Protein AF-K2F471-F1 (afdb_monomer)

Solvent-accessible surface area (backbone atoms only — not comparable to full-atom values): 4822 Å² total; per-residue (Å²): 136,90,86,86,85,83,84,87,84,67,97,45,88,61,49,75,47,73,93,54,98,52,44,34,41,35,51,83,60,37,36,29,53,55,95,46,74,43,40,52,69,54,63,75,68,56,49,68,72,62,39,29,72,74,55,38,68,62,38,39,54,51,43,74,75,42,47,67,64,54,34,43,76,70,72,76,103

Foldseek 3Di:
DDDDDDDDDAPDDWDWDDPDPWTWIATLFWIDTHPDIDGLVVLVVDDLVNQCVVPHPVSSVVCVVCVVVVSVVNVND

Radius of gyration: 12.96 Å; Cα contacts (8 Å, |Δi|>4): 77; chains: 1; bounding box: 28×33×31 Å

Structure (mmCIF, N/CA/C/O backbone):
data_AF-K2F471-F1
#
_entry.id   AF-K2F471-F1
#
loop_
_atom_site.group_PDB
_atom_site.id
_atom_site.type_symbol
_atom_site.label_atom_id
_atom_site.label_alt_id
_atom_site.label_comp_id
_atom_site.label_asym_id
_atom_site.label_entity_id
_atom_site.label_seq_id
_atom_site.pdbx_PDB_ins_code
_atom_site.Cartn_x
_atom_site.Cartn_y
_atom_site.Cartn_z
_atom_site.occupancy
_atom_site.B_iso_or_equiv
_atom_site.auth_seq_id
_atom_site.auth_comp_id
_atom_site.auth_asym_id
_atom_site.auth_atom_id
_atom_site.pdbx_PDB_model_num
ATOM 1 N N . ASP A 1 1 ? 10.153 -21.603 11.280 1.00 48.31 1 ASP A N 1
ATOM 2 C CA . ASP A 1 1 ? 8.677 -21.603 11.360 1.00 48.31 1 ASP A CA 1
ATOM 3 C C . ASP A 1 1 ? 8.202 -20.350 12.069 1.00 48.31 1 ASP A C 1
ATOM 5 O O . ASP A 1 1 ? 8.678 -20.077 13.165 1.00 48.31 1 ASP A O 1
ATOM 9 N N . ALA A 1 2 ? 7.311 -19.572 11.452 1.00 60.50 2 ALA A N 1
ATOM 10 C CA . ALA A 1 2 ? 6.643 -18.458 12.123 1.00 60.50 2 ALA A CA 1
ATOM 11 C C . ALA A 1 2 ? 5.261 -18.936 12.589 1.00 60.50 2 ALA A C 1
ATOM 13 O O . ALA A 1 2 ? 4.439 -19.349 11.774 1.00 60.50 2 ALA A O 1
ATOM 14 N N . ARG A 1 3 ? 5.023 -18.922 13.903 1.00 69.81 3 ARG A N 1
ATOM 15 C CA . ARG A 1 3 ? 3.721 -19.212 14.516 1.00 69.81 3 ARG A CA 1
ATOM 16 C C . ARG A 1 3 ? 3.227 -17.948 15.204 1.00 69.81 3 ARG A C 1
ATOM 18 O O . ARG A 1 3 ? 3.936 -17.394 16.037 1.00 69.81 3 ARG A O 1
ATOM 25 N N . VAL A 1 4 ? 2.016 -17.526 14.867 1.00 73.44 4 VAL A N 1
ATOM 26 C CA . VAL A 1 4 ? 1.283 -16.451 15.547 1.00 73.44 4 VAL A CA 1
ATOM 27 C C . VAL A 1 4 ? -0.044 -17.017 16.043 1.00 73.44 4 VAL A C 1
ATOM 29 O O . VAL A 1 4 ? -0.667 -17.821 15.354 1.00 73.44 4 VAL A O 1
ATOM 32 N N . TYR A 1 5 ? -0.433 -16.651 17.262 1.00 69.12 5 TYR A N 1
ATOM 33 C CA . TYR A 1 5 ? -1.644 -17.116 17.939 1.00 69.12 5 TYR A CA 1
ATOM 34 C C . TYR A 1 5 ? -2.370 -15.926 18.580 1.00 69.12 5 TYR A C 1
ATOM 36 O O . TYR A 1 5 ? -1.724 -14.959 18.982 1.00 69.12 5 TYR A O 1
ATOM 44 N N . GLY A 1 6 ? -3.699 -16.015 18.684 1.00 81.44 6 GLY A N 1
ATOM 45 C CA . GLY A 1 6 ? -4.576 -14.978 19.243 1.00 81.44 6 GLY A CA 1
ATOM 46 C C . GLY A 1 6 ? -5.542 -14.378 18.217 1.00 81.44 6 GLY A C 1
ATOM 47 O O . GLY A 1 6 ? -5.432 -14.640 17.019 1.00 81.44 6 GLY A O 1
ATOM 48 N N . ASP A 1 7 ? -6.482 -13.566 18.702 1.00 77.94 7 ASP A N 1
ATOM 49 C CA . ASP A 1 7 ? -7.455 -12.864 17.863 1.00 77.94 7 ASP A CA 1
ATOM 50 C C . ASP A 1 7 ? -6.873 -11.534 17.371 1.00 77.94 7 ASP A C 1
ATOM 52 O O . ASP A 1 7 ? -6.565 -10.638 18.160 1.00 77.94 7 ASP A O 1
ATOM 56 N N . ALA A 1 8 ? -6.752 -11.379 16.053 1.00 73.25 8 ALA A N 1
ATOM 57 C CA . ALA A 1 8 ? -6.454 -10.089 15.443 1.00 73.25 8 ALA A CA 1
ATOM 58 C C . ALA A 1 8 ? -7.744 -9.261 15.378 1.00 73.25 8 ALA A C 1
ATOM 60 O O . ALA A 1 8 ? -8.563 -9.434 14.476 1.00 73.25 8 ALA A O 1
ATOM 61 N N . GLN A 1 9 ? -7.939 -8.381 16.359 1.00 78.31 9 GLN A N 1
ATOM 62 C CA . GLN A 1 9 ? -9.088 -7.482 16.387 1.00 78.31 9 GLN A CA 1
ATOM 63 C C . GLN A 1 9 ? -8.794 -6.210 15.594 1.00 78.31 9 GLN A C 1
ATOM 65 O O . GLN A 1 9 ? -7.809 -5.518 15.841 1.00 78.31 9 GLN A O 1
ATOM 70 N N . VAL A 1 10 ? -9.683 -5.904 14.657 1.00 77.50 10 VAL A N 1
ATOM 71 C CA . VAL A 1 10 ? -9.717 -4.655 13.893 1.00 77.50 10 VAL A CA 1
ATOM 72 C C . VAL A 1 10 ? -11.000 -3.921 14.248 1.00 77.50 10 VAL A C 1
ATOM 74 O O . VAL A 1 10 ? -12.055 -4.538 14.403 1.00 77.50 10 VAL A O 1
ATOM 77 N N . SER A 1 11 ? -10.918 -2.603 14.412 1.00 84.25 11 SER A N 1
ATOM 78 C CA . SER A 1 11 ? -12.072 -1.789 14.825 1.00 84.25 11 SER A CA 1
ATOM 79 C C . SER A 1 11 ? -13.011 -1.477 13.660 1.00 84.25 11 SER A C 1
ATOM 81 O O . SER A 1 11 ? -14.163 -1.094 13.861 1.00 84.25 11 SER A O 1
ATOM 83 N N . THR A 1 12 ? -12.529 -1.676 12.433 1.00 86.19 12 THR A N 1
ATOM 84 C CA . THR A 1 12 ? -13.280 -1.476 11.194 1.00 86.19 12 THR A CA 1
ATOM 85 C C . THR A 1 12 ? -13.221 -2.721 10.325 1.00 86.19 12 THR A C 1
ATOM 87 O O . THR A 1 12 ? -12.207 -3.419 10.319 1.00 86.19 12 THR A O 1
ATOM 90 N N . THR A 1 13 ? -14.278 -2.973 9.545 1.00 91.88 13 THR A N 1
ATOM 91 C CA . THR A 1 13 ? -14.265 -4.044 8.539 1.00 91.88 13 THR A CA 1
ATOM 92 C C . THR A 1 13 ? -13.135 -3.794 7.533 1.00 91.88 13 THR A C 1
ATOM 94 O O . THR A 1 13 ? -13.133 -2.736 6.899 1.00 91.88 13 THR A O 1
ATOM 97 N N . PRO A 1 14 ? -12.179 -4.725 7.370 1.00 94.00 14 PRO A N 1
ATOM 98 C CA . PRO A 1 14 ? -11.100 -4.557 6.408 1.00 94.00 14 PRO A CA 1
ATOM 99 C C . PRO A 1 14 ? -11.605 -4.525 4.967 1.00 94.00 14 PRO A C 1
ATOM 101 O O . PRO A 1 14 ? -12.537 -5.244 4.605 1.00 94.00 14 PRO A O 1
ATOM 104 N N . VAL A 1 15 ? -10.927 -3.751 4.124 1.00 96.19 15 VAL A N 1
ATOM 105 C CA . VAL A 1 15 ? -11.105 -3.816 2.669 1.00 96.19 15 VAL A CA 1
ATOM 106 C C . VAL A 1 15 ? -10.067 -4.774 2.107 1.00 96.19 15 VAL A C 1
ATOM 108 O O . VAL A 1 15 ? -8.873 -4.597 2.341 1.00 96.19 15 VAL A O 1
ATOM 111 N N . VAL A 1 16 ? -10.516 -5.775 1.352 1.00 97.00 16 VAL A N 1
ATOM 112 C CA . VAL A 1 16 ? -9.644 -6.768 0.715 1.00 97.00 16 VAL A CA 1
ATOM 113 C C . VAL A 1 16 ? -9.804 -6.679 -0.798 1.00 97.00 16 VAL A C 1
ATOM 115 O O . VAL A 1 16 ? -10.914 -6.781 -1.315 1.00 97.00 16 VAL A O 1
ATOM 118 N N . ILE A 1 17 ? -8.692 -6.499 -1.510 1.00 97.25 17 ILE A N 1
ATOM 119 C CA . ILE A 1 17 ? -8.636 -6.430 -2.972 1.00 97.25 17 ILE A CA 1
ATOM 120 C C . ILE A 1 17 ? -7.799 -7.607 -3.470 1.00 97.25 17 ILE A C 1
ATOM 122 O O . ILE A 1 17 ? -6.633 -7.766 -3.103 1.00 97.2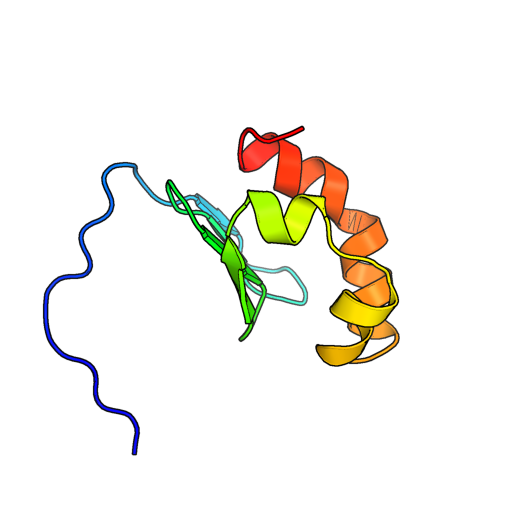5 17 ILE A O 1
ATOM 126 N N . THR A 1 18 ? -8.404 -8.436 -4.316 1.00 96.38 18 THR A N 1
ATOM 127 C CA . THR A 1 18 ? -7.774 -9.612 -4.931 1.00 96.38 18 THR A CA 1
ATOM 128 C C . THR A 1 18 ? -7.836 -9.514 -6.457 1.00 96.38 18 THR A C 1
ATOM 130 O O . THR A 1 18 ? -8.543 -8.665 -6.997 1.00 96.38 18 THR A O 1
ATOM 133 N N . GLY A 1 19 ? -7.057 -10.342 -7.162 1.00 95.62 19 GLY A N 1
ATOM 134 C CA . GLY A 1 19 ? -6.985 -10.339 -8.632 1.00 95.62 19 GLY A CA 1
ATOM 135 C C . GLY A 1 19 ? -6.014 -9.314 -9.235 1.00 95.62 19 GLY A C 1
ATOM 136 O O . GLY A 1 19 ? -5.829 -9.295 -10.448 1.00 95.62 19 GLY A O 1
ATOM 137 N N . LEU A 1 20 ? -5.370 -8.491 -8.404 1.00 95.94 20 LEU A N 1
ATOM 138 C CA . LEU A 1 20 ? -4.239 -7.647 -8.793 1.00 95.94 20 LEU A CA 1
ATOM 139 C C . LEU A 1 20 ? -2.911 -8.410 -8.660 1.00 95.94 20 LEU A C 1
ATOM 141 O O . LEU A 1 20 ? -2.862 -9.464 -8.027 1.00 95.94 20 LEU A O 1
ATOM 145 N N . TYR A 1 21 ? -1.825 -7.845 -9.205 1.00 96.00 21 TYR A N 1
ATOM 146 C CA . TYR A 1 21 ? -0.479 -8.432 -9.103 1.00 96.00 21 TYR A CA 1
ATOM 147 C C . TYR A 1 21 ? -0.055 -8.675 -7.643 1.00 96.00 21 TYR A C 1
ATOM 149 O O . TYR A 1 21 ? 0.478 -9.734 -7.323 1.00 96.00 21 TYR A O 1
ATOM 157 N N . TYR A 1 22 ? -0.360 -7.733 -6.743 1.00 97.62 22 TYR A N 1
ATOM 158 C CA . TYR A 1 22 ? -0.243 -7.934 -5.299 1.00 97.62 22 TYR A CA 1
ATOM 159 C C . TYR A 1 22 ? -1.636 -7.956 -4.655 1.00 97.62 22 TYR A C 1
ATOM 161 O O . TYR A 1 22 ? -2.428 -7.047 -4.922 1.00 97.62 22 TYR A O 1
ATOM 169 N N . PRO A 1 23 ? -1.948 -8.931 -3.779 1.00 97.75 23 PRO A N 1
ATOM 170 C CA . PRO A 1 23 ? -3.138 -8.856 -2.940 1.00 97.75 23 PRO A CA 1
ATOM 171 C C . PRO A 1 23 ? -3.007 -7.687 -1.961 1.00 97.75 23 PRO A C 1
ATOM 173 O O . PRO A 1 23 ? -1.904 -7.387 -1.489 1.00 97.75 23 PRO A O 1
ATOM 176 N N . ILE A 1 24 ? -4.130 -7.035 -1.657 1.00 98.31 24 ILE A N 1
ATOM 177 C CA . ILE A 1 24 ? -4.154 -5.854 -0.793 1.00 98.31 24 ILE A CA 1
ATOM 178 C C . ILE A 1 24 ? -5.174 -6.036 0.321 1.00 98.31 24 ILE A C 1
ATOM 180 O O . ILE A 1 24 ? -6.324 -6.383 0.058 1.00 98.31 24 ILE A O 1
ATOM 184 N N . THR A 1 25 ? -4.767 -5.716 1.547 1.00 97.75 25 THR A N 1
ATOM 185 C CA . THR A 1 25 ? -5.664 -5.618 2.703 1.00 97.75 25 THR A CA 1
ATOM 186 C C . THR A 1 25 ? -5.482 -4.262 3.367 1.00 97.75 25 THR A C 1
ATOM 188 O O . THR A 1 25 ? -4.366 -3.886 3.715 1.00 97.75 25 THR A O 1
ATOM 191 N N . ILE A 1 26 ? -6.569 -3.528 3.572 1.00 96.75 26 ILE A N 1
ATOM 192 C CA . ILE A 1 26 ? -6.583 -2.236 4.263 1.00 96.75 26 ILE A CA 1
ATOM 193 C C . ILE A 1 26 ? -7.358 -2.408 5.568 1.00 96.75 26 ILE A C 1
ATOM 195 O O . ILE A 1 26 ? -8.512 -2.833 5.548 1.00 96.75 26 ILE A O 1
ATOM 199 N N . THR A 1 27 ? -6.732 -2.070 6.694 1.00 95.50 27 THR A N 1
ATOM 200 C CA . THR A 1 27 ? -7.365 -2.029 8.024 1.00 95.50 27 THR A CA 1
ATOM 201 C C . THR A 1 27 ? -7.568 -0.581 8.477 1.00 95.50 27 THR A C 1
ATOM 203 O O . THR A 1 27 ? -7.363 0.354 7.695 1.00 95.50 27 THR A O 1
ATOM 206 N N . GLU A 1 28 ? -7.952 -0.346 9.738 1.00 93.81 28 GLU A N 1
ATOM 207 C CA . GLU A 1 28 ? -8.063 1.027 10.241 1.00 93.81 28 GLU A CA 1
ATOM 208 C C . GLU A 1 28 ? -6.719 1.776 10.195 1.00 93.81 28 GLU A C 1
ATOM 210 O O . GLU A 1 28 ? -6.694 2.951 9.824 1.00 93.81 28 GLU A O 1
ATOM 215 N N . THR A 1 29 ? -5.601 1.086 10.465 1.00 94.50 29 THR A N 1
ATOM 216 C CA . THR A 1 29 ? -4.269 1.712 10.603 1.00 94.50 29 THR A CA 1
ATOM 217 C C . THR A 1 29 ? -3.265 1.300 9.522 1.00 94.50 29 THR A C 1
ATOM 219 O O . THR A 1 29 ? -2.379 2.087 9.169 1.00 94.50 29 THR A O 1
ATOM 222 N N . TYR A 1 30 ? -3.382 0.089 8.975 1.00 96.31 30 TYR A N 1
ATOM 223 C CA . TYR A 1 30 ? -2.375 -0.508 8.094 1.00 96.31 30 TYR A CA 1
ATOM 224 C C . TYR A 1 30 ? -2.900 -0.736 6.680 1.00 96.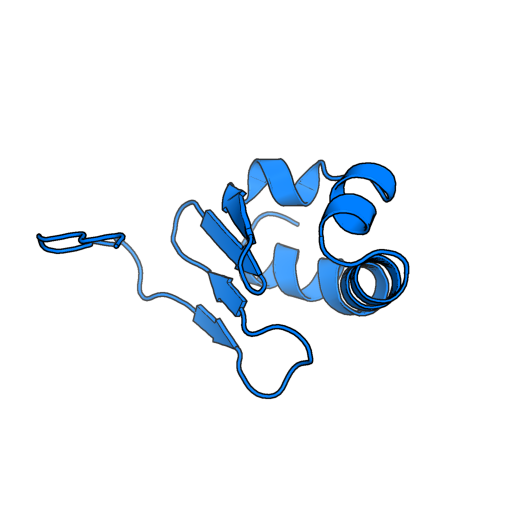31 30 TYR A C 1
ATOM 226 O O . TYR A 1 30 ? -4.096 -0.920 6.454 1.00 96.31 30 TYR A O 1
ATOM 234 N N . ILE A 1 31 ? -1.970 -0.754 5.729 1.00 97.75 31 ILE A N 1
ATOM 235 C CA . ILE A 1 31 ? -2.176 -1.304 4.393 1.00 97.75 31 ILE A CA 1
ATOM 236 C C . ILE A 1 31 ? -1.130 -2.400 4.203 1.00 97.75 31 ILE A C 1
ATOM 238 O O . ILE A 1 31 ? 0.069 -2.191 4.422 1.00 97.75 31 ILE A O 1
ATOM 242 N N . PHE A 1 32 ? -1.599 -3.566 3.789 1.00 97.81 32 PHE A N 1
ATOM 243 C CA . PHE A 1 32 ? -0.782 -4.695 3.385 1.00 97.81 32 PHE A CA 1
ATOM 244 C C . PHE A 1 32 ? -0.826 -4.788 1.864 1.00 97.81 32 PHE A C 1
ATOM 246 O O . PHE A 1 32 ? -1.916 -4.874 1.307 1.00 97.81 32 PHE A O 1
ATOM 253 N N . ILE A 1 33 ? 0.332 -4.750 1.204 1.00 97.75 33 ILE A N 1
ATOM 254 C CA . ILE A 1 33 ? 0.480 -4.947 -0.246 1.00 97.75 33 ILE A CA 1
ATOM 255 C C . ILE A 1 33 ? 1.463 -6.099 -0.449 1.00 97.75 33 ILE A C 1
ATOM 257 O O . ILE A 1 33 ? 2.660 -5.966 -0.179 1.00 97.75 33 ILE A O 1
ATOM 261 N N . GLY A 1 34 ? 0.954 -7.254 -0.878 1.00 95.75 34 GLY A N 1
ATOM 262 C CA . GLY A 1 34 ? 1.734 -8.491 -0.885 1.00 95.75 34 GLY A CA 1
ATOM 263 C C . GLY A 1 34 ? 2.277 -8.802 0.515 1.00 95.75 34 GLY A C 1
ATOM 264 O O . GLY A 1 34 ? 1.538 -8.771 1.496 1.00 95.75 34 GLY A O 1
ATOM 265 N N . CYS A 1 35 ? 3.582 -9.060 0.624 1.00 93.50 35 CYS A N 1
ATOM 266 C CA . CYS A 1 35 ? 4.235 -9.358 1.906 1.00 93.50 35 CYS A CA 1
ATOM 267 C C . CYS A 1 35 ? 4.536 -8.116 2.769 1.00 93.50 35 CYS A C 1
ATOM 269 O O . CYS A 1 35 ? 5.088 -8.252 3.858 1.00 93.50 35 CYS A O 1
ATOM 271 N N . GLN A 1 36 ? 4.240 -6.907 2.286 1.00 97.19 36 GLN A N 1
ATOM 272 C CA . GLN A 1 36 ? 4.624 -5.660 2.946 1.00 97.19 36 GLN A CA 1
ATOM 273 C C . GLN A 1 36 ? 3.459 -5.089 3.743 1.00 97.19 36 GLN A C 1
ATOM 275 O O . GLN A 1 36 ? 2.461 -4.682 3.155 1.00 97.19 36 GLN A O 1
ATOM 280 N N . GLY A 1 37 ? 3.600 -5.017 5.066 1.00 96.94 37 GLY A N 1
ATOM 281 C CA . GLY A 1 37 ? 2.631 -4.384 5.962 1.00 96.94 37 GLY A CA 1
ATOM 282 C C . GLY A 1 37 ? 3.188 -3.101 6.563 1.00 96.94 37 GLY A C 1
ATOM 283 O O . GLY A 1 37 ? 4.099 -3.159 7.384 1.00 96.94 37 GLY A O 1
ATOM 284 N N . HIS A 1 38 ? 2.627 -1.952 6.182 1.00 97.88 38 HIS A N 1
ATOM 285 C CA . HIS A 1 38 ? 3.031 -0.636 6.698 1.00 97.88 38 HIS A CA 1
ATOM 286 C C . HIS A 1 38 ? 1.805 0.215 7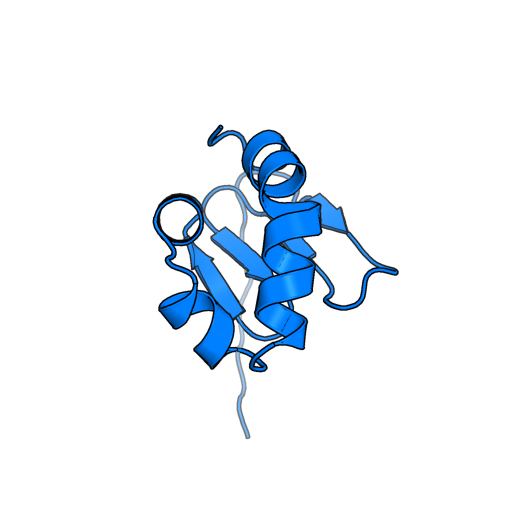.036 1.00 97.88 38 HIS A C 1
ATOM 288 O O . HIS A 1 38 ? 0.694 -0.066 6.580 1.00 97.88 38 HIS A O 1
ATOM 294 N N . THR A 1 39 ? 1.979 1.249 7.859 1.00 97.44 39 THR A N 1
ATOM 295 C CA . THR A 1 39 ? 0.872 2.152 8.212 1.00 97.44 39 THR A CA 1
ATOM 296 C C . THR A 1 39 ? 0.406 2.947 6.993 1.00 97.44 39 THR A C 1
ATOM 298 O O . THR A 1 39 ? 1.183 3.207 6.072 1.00 97.44 39 THR A O 1
ATOM 301 N N . LYS A 1 40 ? -0.853 3.395 6.996 1.00 96.50 40 LYS A N 1
ATOM 302 C CA . LYS A 1 40 ? -1.391 4.264 5.931 1.00 96.50 40 LYS A CA 1
ATOM 303 C C . LYS A 1 40 ? -0.523 5.509 5.704 1.00 96.50 40 LYS A C 1
ATOM 305 O O . LYS A 1 40 ? -0.231 5.864 4.566 1.00 96.50 40 LYS A O 1
ATOM 310 N N . ALA A 1 41 ? -0.061 6.125 6.795 1.00 96.31 41 ALA A N 1
ATOM 311 C CA . ALA A 1 41 ? 0.822 7.288 6.753 1.00 96.31 41 ALA A CA 1
ATOM 312 C C . ALA A 1 41 ? 2.194 6.966 6.137 1.00 96.31 41 ALA A C 1
ATOM 314 O O . ALA A 1 41 ? 2.716 7.762 5.360 1.00 96.31 41 ALA A O 1
ATOM 315 N N . ALA A 1 42 ? 2.764 5.792 6.435 1.00 97.75 42 ALA A N 1
ATOM 316 C CA . ALA A 1 42 ? 4.022 5.367 5.830 1.00 97.75 42 ALA A CA 1
ATOM 317 C C . ALA A 1 42 ? 3.880 5.201 4.311 1.00 97.75 42 ALA A C 1
ATOM 319 O O . ALA A 1 42 ? 4.681 5.760 3.566 1.00 97.75 42 ALA A O 1
ATOM 320 N N . TRP A 1 43 ? 2.823 4.523 3.848 1.00 97.62 43 TRP A N 1
ATOM 321 C CA . TRP A 1 43 ? 2.547 4.371 2.415 1.00 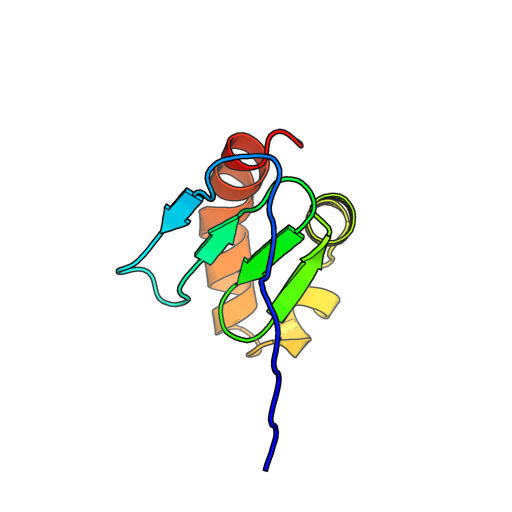97.62 43 TRP A CA 1
ATOM 322 C C . TRP A 1 43 ? 2.388 5.712 1.695 1.00 97.62 43 TRP A C 1
ATOM 324 O O . TRP A 1 43 ? 2.943 5.886 0.612 1.00 97.62 43 TRP A O 1
ATOM 334 N N . ALA A 1 44 ? 1.693 6.680 2.301 1.00 96.25 44 ALA A N 1
ATOM 335 C CA . ALA A 1 44 ? 1.554 8.025 1.739 1.00 96.25 44 ALA A CA 1
ATOM 336 C C . ALA A 1 44 ? 2.905 8.754 1.578 1.00 96.25 44 ALA A C 1
ATOM 338 O O . ALA A 1 44 ? 3.066 9.558 0.662 1.00 96.25 44 ALA A O 1
ATOM 339 N N . GLY A 1 45 ? 3.884 8.455 2.440 1.00 96.25 45 GLY A N 1
ATOM 340 C CA . GLY A 1 45 ? 5.230 9.035 2.407 1.00 96.25 45 GLY A CA 1
ATOM 341 C C . GLY A 1 45 ? 6.272 8.241 1.610 1.00 96.25 45 GLY A C 1
ATOM 342 O O . GLY A 1 45 ? 7.426 8.665 1.540 1.00 96.25 45 GLY A O 1
ATOM 343 N N . PHE A 1 46 ? 5.926 7.087 1.032 1.00 97.31 46 PHE A N 1
ATOM 344 C CA . PHE A 1 46 ? 6.910 6.243 0.355 1.00 97.31 46 PHE A CA 1
ATOM 345 C C . PHE A 1 46 ? 7.430 6.850 -0.948 1.00 97.31 46 PHE A C 1
ATOM 347 O O . PHE A 1 46 ? 6.687 7.242 -1.848 1.00 97.31 46 PHE A O 1
ATOM 354 N N . THR A 1 47 ? 8.758 6.844 -1.067 1.00 97.12 47 THR A N 1
ATOM 355 C CA . THR A 1 47 ? 9.473 7.193 -2.296 1.00 97.12 47 THR A CA 1
ATOM 356 C C . THR A 1 47 ? 9.571 5.987 -3.229 1.00 97.12 47 THR A C 1
ATOM 358 O O . THR A 1 47 ? 9.447 4.841 -2.794 1.00 97.12 47 THR A O 1
ATOM 361 N N . ALA A 1 48 ? 9.902 6.217 -4.503 1.00 95.44 48 ALA A N 1
ATOM 362 C CA . ALA A 1 48 ? 10.185 5.133 -5.448 1.00 95.44 48 ALA A CA 1
ATOM 363 C C . ALA A 1 48 ? 11.256 4.157 -4.925 1.00 95.44 48 ALA A C 1
ATOM 365 O O . ALA A 1 48 ? 11.136 2.957 -5.136 1.00 95.44 48 ALA A O 1
ATOM 366 N N . SER A 1 49 ? 12.257 4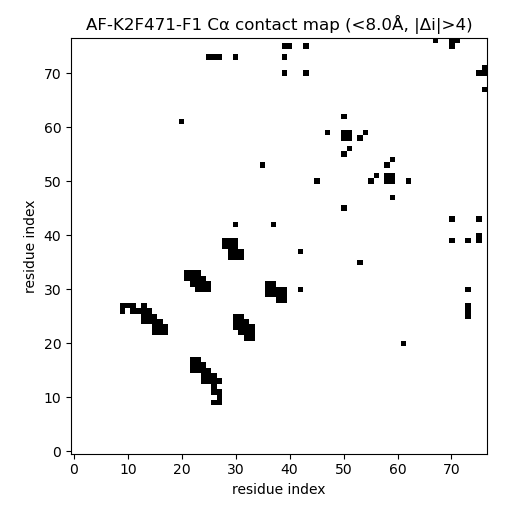.642 -4.176 1.00 97.12 49 SER A N 1
ATOM 367 C CA . SER A 1 49 ? 13.282 3.784 -3.565 1.00 97.12 49 SER A CA 1
ATOM 368 C C . SER A 1 49 ? 12.721 2.886 -2.458 1.00 97.12 49 SER A C 1
ATOM 370 O O . SER A 1 49 ? 13.150 1.743 -2.327 1.00 97.12 49 SER A O 1
ATOM 372 N N . ASN A 1 50 ? 11.745 3.360 -1.673 1.00 97.81 50 ASN A N 1
ATOM 373 C CA . ASN A 1 50 ? 11.067 2.511 -0.689 1.00 97.81 50 ASN A CA 1
ATOM 374 C C . ASN A 1 50 ? 10.294 1.384 -1.379 1.00 97.81 50 ASN A C 1
ATOM 376 O O . ASN A 1 50 ? 10.394 0.236 -0.960 1.00 97.81 50 ASN A O 1
ATOM 380 N N . ILE A 1 51 ? 9.587 1.711 -2.460 1.00 97.94 51 ILE A N 1
ATOM 381 C CA . ILE A 1 51 ? 8.784 0.758 -3.234 1.00 97.94 51 ILE A CA 1
ATOM 382 C C . ILE A 1 51 ? 9.663 -0.241 -3.993 1.00 97.94 51 ILE A C 1
ATOM 384 O O . ILE A 1 51 ? 9.381 -1.435 -3.998 1.00 97.94 51 ILE A O 1
ATOM 388 N N . ALA A 1 52 ? 10.774 0.213 -4.575 1.00 97.25 52 ALA A N 1
ATOM 389 C CA . ALA A 1 52 ? 11.711 -0.642 -5.303 1.00 97.25 52 ALA A CA 1
ATOM 390 C C . ALA A 1 52 ? 12.287 -1.773 -4.436 1.00 97.25 52 ALA A C 1
ATOM 392 O O . ALA A 1 52 ? 12.644 -2.826 -4.954 1.00 97.25 52 ALA A O 1
ATOM 393 N N . LYS A 1 53 ? 12.356 -1.584 -3.111 1.00 96.94 53 LYS A N 1
ATOM 394 C CA . LYS A 1 53 ? 12.806 -2.627 -2.173 1.00 96.94 53 LYS A CA 1
ATOM 395 C C . LYS A 1 53 ? 11.841 -3.808 -2.072 1.00 96.94 53 LYS A C 1
ATOM 397 O O . LYS A 1 53 ? 12.231 -4.833 -1.525 1.00 96.94 53 LYS A O 1
ATOM 402 N N . MET A 1 54 ? 10.604 -3.669 -2.550 1.00 95.56 54 MET A N 1
ATOM 403 C CA . MET A 1 54 ? 9.630 -4.757 -2.547 1.00 95.56 54 MET A CA 1
ATOM 404 C C . MET A 1 54 ? 9.973 -5.802 -3.610 1.00 95.56 54 MET A C 1
ATOM 406 O O . MET A 1 54 ? 10.123 -6.973 -3.282 1.00 95.56 54 MET A O 1
ATOM 410 N N . ASP A 1 55 ? 10.066 -5.364 -4.868 1.00 95.19 55 ASP A N 1
ATOM 411 C CA . ASP A 1 55 ? 10.210 -6.231 -6.048 1.00 95.19 55 ASP A CA 1
ATOM 412 C C . ASP A 1 55 ? 10.688 -5.424 -7.279 1.00 95.19 55 ASP A C 1
ATOM 414 O O . ASP A 1 55 ? 10.207 -5.573 -8.404 1.00 95.19 55 ASP A O 1
ATOM 418 N N . GLY A 1 56 ? 11.578 -4.453 -7.051 1.00 96.38 56 GLY A N 1
ATOM 419 C CA . GLY A 1 56 ? 12.179 -3.635 -8.104 1.00 96.38 56 GLY A CA 1
ATOM 420 C C . GLY A 1 56 ? 11.167 -2.868 -8.961 1.00 96.38 56 GLY A C 1
ATOM 421 O O . GLY A 1 56 ? 10.266 -2.193 -8.455 1.00 96.38 56 GLY A O 1
ATOM 422 N N . GLU A 1 57 ? 11.347 -2.943 -10.280 1.00 96.81 57 GLU A N 1
ATOM 42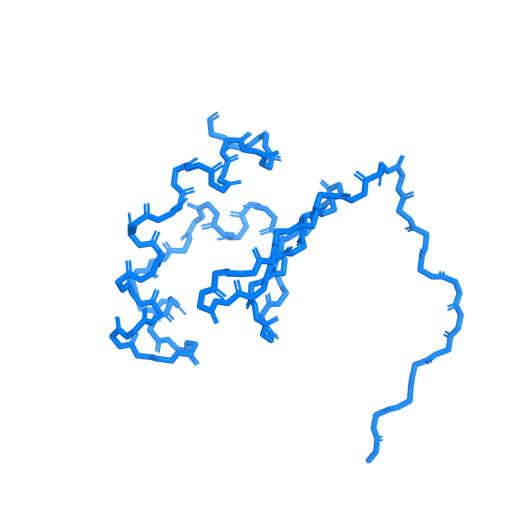3 C CA . GLU A 1 57 ? 10.564 -2.187 -11.265 1.00 96.81 57 GLU A CA 1
ATOM 424 C C . GLU A 1 57 ? 9.083 -2.590 -11.306 1.00 96.81 57 GLU A C 1
ATOM 426 O O . GLU A 1 57 ? 8.229 -1.721 -11.487 1.00 96.81 57 GLU A O 1
ATOM 431 N N . HIS A 1 58 ? 8.754 -3.867 -11.069 1.00 96.44 58 HIS A N 1
ATOM 432 C CA . HIS A 1 58 ? 7.362 -4.334 -11.027 1.00 96.44 58 HIS A CA 1
ATOM 433 C C . HIS A 1 58 ? 6.588 -3.662 -9.889 1.00 96.44 58 HIS A C 1
ATOM 435 O O . HIS A 1 58 ? 5.485 -3.153 -10.103 1.00 96.44 58 HIS A O 1
ATOM 441 N N . ALA A 1 59 ? 7.201 -3.569 -8.703 1.00 97.31 59 ALA A N 1
ATOM 442 C CA . ALA A 1 59 ? 6.614 -2.868 -7.566 1.00 97.31 59 ALA A CA 1
ATOM 443 C C . ALA A 1 59 ? 6.434 -1.373 -7.850 1.00 97.31 59 ALA A C 1
ATOM 445 O O . ALA A 1 59 ? 5.395 -0.800 -7.518 1.00 97.31 59 ALA A O 1
ATOM 446 N N . ILE A 1 60 ? 7.425 -0.742 -8.488 1.00 97.81 60 ILE A N 1
ATOM 447 C CA . ILE A 1 60 ? 7.350 0.670 -8.870 1.00 97.81 60 ILE A CA 1
ATOM 448 C C . ILE A 1 60 ? 6.182 0.907 -9.835 1.00 97.81 60 ILE A C 1
ATOM 450 O O . ILE A 1 60 ? 5.359 1.789 -9.584 1.00 97.81 60 ILE A O 1
ATOM 454 N N . SER A 1 61 ? 6.096 0.122 -10.913 1.00 97.75 61 SER A N 1
ATOM 455 C CA . SER A 1 61 ? 5.034 0.236 -11.916 1.00 97.75 61 SER A CA 1
ATOM 456 C C . SER A 1 61 ? 3.658 0.067 -11.274 1.00 97.75 61 SER A C 1
ATOM 458 O O . SER A 1 61 ? 2.820 0.963 -11.371 1.00 97.75 61 SER A O 1
ATOM 460 N N . PHE A 1 62 ? 3.474 -1.011 -10.507 1.00 97.88 62 PHE A N 1
ATOM 461 C CA . PHE A 1 62 ? 2.247 -1.269 -9.762 1.00 97.88 62 PHE A CA 1
ATOM 462 C C . PHE A 1 62 ? 1.854 -0.100 -8.851 1.00 97.88 62 PHE A C 1
ATOM 464 O O . PHE A 1 62 ? 0.705 0.348 -8.856 1.00 97.88 62 PHE A O 1
ATOM 471 N N . TRP A 1 63 ? 2.807 0.414 -8.066 1.00 97.62 63 TRP A N 1
ATOM 472 C CA . TRP A 1 63 ? 2.544 1.498 -7.129 1.00 97.62 63 TRP A CA 1
ATOM 473 C C . TRP A 1 63 ? 2.090 2.760 -7.853 1.00 97.62 63 TRP A C 1
ATOM 475 O O . TRP A 1 63 ? 1.080 3.345 -7.477 1.00 97.62 63 TRP A O 1
ATOM 485 N N . TYR A 1 64 ? 2.773 3.175 -8.920 1.00 96.88 64 TYR A N 1
ATOM 486 C CA . TYR A 1 64 ? 2.370 4.374 -9.653 1.00 96.88 64 TYR A CA 1
ATOM 487 C C . TYR A 1 64 ? 1.013 4.227 -10.344 1.00 96.88 64 TYR A C 1
ATOM 489 O O . TYR A 1 64 ? 0.278 5.212 -10.402 1.00 96.88 64 TYR A O 1
ATOM 497 N N . THR A 1 65 ? 0.650 3.025 -10.794 1.00 97.69 65 THR A N 1
ATOM 498 C CA . THR A 1 65 ? -0.666 2.759 -11.391 1.00 97.69 65 THR A CA 1
A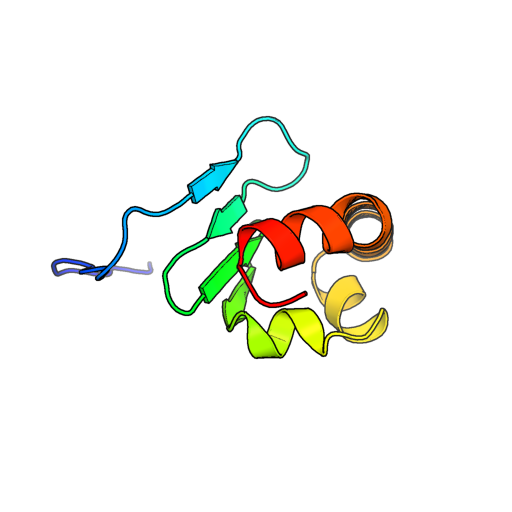TOM 499 C C . THR A 1 65 ? -1.804 2.828 -10.371 1.00 97.69 65 THR A C 1
ATOM 501 O O . THR A 1 65 ? -2.888 3.296 -10.710 1.00 97.69 65 THR A O 1
ATOM 504 N N . HIS A 1 66 ? -1.591 2.382 -9.128 1.00 97.31 66 HIS A N 1
ATOM 505 C CA . HIS A 1 66 ? -2.689 2.176 -8.173 1.00 97.31 66 HIS A CA 1
ATOM 506 C C . HIS A 1 66 ? -2.675 3.092 -6.942 1.00 97.31 66 HIS A C 1
ATOM 508 O O . HIS A 1 66 ? -3.712 3.217 -6.287 1.00 97.31 66 HIS A O 1
ATOM 514 N N . LYS A 1 67 ? -1.554 3.748 -6.607 1.00 96.12 67 LYS A N 1
ATOM 515 C CA . LYS A 1 67 ? -1.373 4.452 -5.320 1.00 96.12 67 LYS A CA 1
ATOM 516 C C . LYS A 1 67 ? -2.493 5.427 -4.985 1.00 96.12 67 LYS A C 1
ATOM 518 O O . LYS A 1 67 ? -2.925 5.477 -3.844 1.00 96.12 67 LYS A O 1
ATOM 523 N N . GLU A 1 68 ? -2.982 6.184 -5.962 1.00 96.81 68 GLU A N 1
ATOM 524 C CA . GLU A 1 68 ? -3.999 7.203 -5.713 1.00 96.81 68 GLU A CA 1
ATOM 525 C C . GLU A 1 68 ? -5.315 6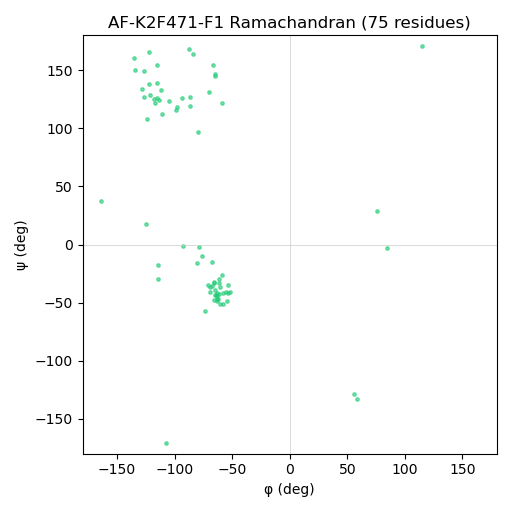.558 -5.266 1.00 96.81 68 GLU A C 1
ATOM 527 O O . GLU A 1 68 ? -5.879 6.932 -4.241 1.00 96.81 68 GLU A O 1
ATOM 532 N N . THR A 1 69 ? -5.768 5.529 -5.983 1.00 96.25 69 THR A N 1
ATOM 533 C CA . THR A 1 69 ? -6.965 4.764 -5.619 1.00 96.25 69 THR A CA 1
ATOM 534 C C . THR A 1 69 ? -6.801 4.086 -4.263 1.00 96.25 69 THR A C 1
ATOM 536 O O . THR A 1 69 ? -7.717 4.132 -3.445 1.00 96.25 69 THR A O 1
ATOM 539 N N . LEU A 1 70 ? -5.634 3.492 -3.996 1.00 96.69 70 LEU A N 1
ATOM 540 C CA . LEU A 1 70 ? -5.371 2.805 -2.731 1.00 96.69 70 LEU A CA 1
ATOM 541 C C . LEU A 1 70 ? -5.377 3.766 -1.540 1.00 96.69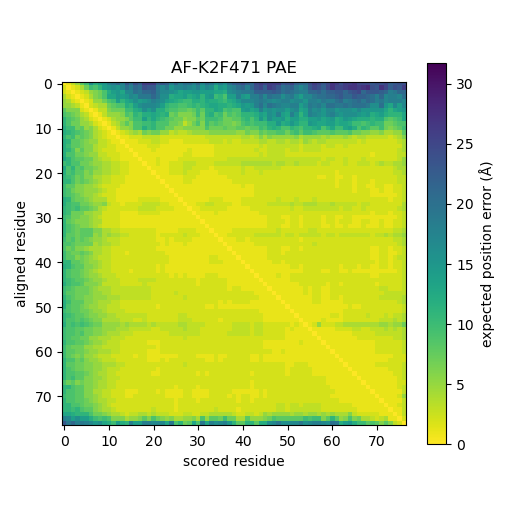 70 LEU A C 1
ATOM 543 O O . LEU A 1 70 ? -5.986 3.462 -0.516 1.00 96.69 70 LEU A O 1
ATOM 547 N N . LEU A 1 71 ? -4.751 4.936 -1.674 1.00 96.31 71 LEU A N 1
ATOM 548 C CA . LEU A 1 71 ? -4.702 5.934 -0.607 1.00 96.31 71 LEU A CA 1
ATOM 549 C C . LEU A 1 71 ? -6.069 6.602 -0.379 1.00 96.31 71 LEU A C 1
ATOM 551 O O . LEU A 1 71 ? -6.433 6.839 0.774 1.00 96.31 71 LEU A O 1
ATOM 555 N N . LYS A 1 72 ? -6.869 6.812 -1.436 1.00 95.94 72 LYS A N 1
ATOM 556 C CA . LYS A 1 72 ? -8.268 7.266 -1.321 1.00 95.94 72 LYS A CA 1
ATOM 557 C C . LYS A 1 72 ? -9.138 6.251 -0.582 1.00 95.94 72 LYS A C 1
ATOM 559 O O . LYS A 1 72 ? -9.830 6.619 0.361 1.00 95.94 72 LYS A O 1
ATOM 564 N N . LEU A 1 73 ? -9.066 4.970 -0.953 1.00 94.50 73 LEU A N 1
ATOM 565 C CA . LEU A 1 73 ? -9.788 3.896 -0.253 1.00 94.50 73 LEU A CA 1
ATOM 566 C C . LEU A 1 73 ? -9.347 3.762 1.210 1.00 94.50 73 LEU A C 1
ATOM 568 O O . LEU A 1 73 ? -10.158 3.447 2.076 1.00 94.50 73 LEU A O 1
ATOM 572 N N . ALA A 1 74 ? -8.072 4.027 1.496 1.00 93.69 74 ALA A N 1
ATOM 573 C CA . ALA A 1 74 ? -7.542 4.034 2.853 1.00 93.69 74 ALA A CA 1
ATOM 574 C C . ALA A 1 74 ? -7.916 5.289 3.669 1.00 93.69 74 ALA A C 1
ATOM 576 O O . ALA A 1 74 ? -7.698 5.285 4.886 1.00 93.69 74 ALA A O 1
ATOM 577 N N . GLY A 1 75 ? -8.485 6.321 3.033 1.00 92.50 75 GLY A N 1
ATOM 578 C CA . GLY A 1 75 ? -8.912 7.572 3.666 1.00 92.50 75 GLY A CA 1
ATOM 579 C C . GLY A 1 75 ? -7.768 8.532 4.005 1.00 92.50 75 GLY A C 1
ATOM 580 O O . GLY A 1 75 ? -7.872 9.267 4.983 1.00 92.50 75 GLY A O 1
ATOM 581 N N . VAL A 1 76 ? -6.661 8.495 3.255 1.00 86.19 76 VAL A N 1
ATOM 582 C CA . VAL A 1 76 ? -5.451 9.306 3.516 1.00 86.19 76 VAL A CA 1
ATOM 583 C C . VAL A 1 76 ? -5.009 10.167 2.324 1.00 86.19 76 VAL A C 1
ATOM 585 O O . VAL A 1 76 ? -3.866 10.623 2.296 1.00 86.19 76 VAL A O 1
ATOM 588 N N . TYR A 1 77 ? -5.893 10.386 1.347 1.00 63.03 77 TYR A N 1
ATOM 589 C CA . TYR A 1 77 ? -5.651 11.195 0.147 1.00 63.03 77 TYR A CA 1
ATOM 590 C C . TYR A 1 77 ? -6.809 12.150 -0.127 1.00 63.03 77 TYR A C 1
ATOM 592 O O . TYR A 1 77 ? -7.968 11.696 0.012 1.00 63.03 77 TYR A O 1
#

Secondary structure (DSSP, 8-state):
-----S----SSPPEEE-SSSS-EEE-SSEEEETTEEEEHHHHHT--HHHHHHHHHHHHHHHHHHHHHHHHHHTT--

pLDDT: mean 92.3, std 9.97, range [48.31, 98.31]

Mean predicted aligned error: 4.36 Å

Sequence (77 aa):
DARVYGDAQVSTTPVVITGLYYPITITETYIFIGCQGHTKAAWAGFTASNIAKMDGEHAISFWYTHKETLLKLAGVY

Nearest PDB structures (foldseek):
  7dd9-assembly1_A  TM=6.148E-01  e=7.751E+00  Schizosaccharomyces pombe 972h-
  3t2o-assembly1_B  TM=3.235E-01  e=4.069E+00  Escherichia coli K-12
  3t0a-assembly1_A  TM=3.215E-01  e=6.389E+00  Escherichia coli K-12
  3dym-assembly1_B  TM=2.803E-01  e=7.267E+00  Escherichia coli K-12
  3iaq-assembly1_C  TM=2.723E-01  e=8.267E+00  Escherichia coli K-12